Protein AF-A0A3D5VI28-F1 (afdb_monomer)

Foldseek 3Di:
DVVVVQVPDPDDDPDPPVVVVVQVVVLVVVLVVLVVVLVVQLVVLVVVLVVCVVVVNDDPVRSVVSNVVSVVVSVVSVVVSVVDDRPDD

Mean predicted aligned error: 9.63 Å

Solvent-accessible surface area (backbone atoms only — not comparable to full-atom values): 5332 Å² total; per-residue (Å²): 121,66,66,69,60,52,76,72,39,100,71,74,81,92,60,96,52,65,69,58,53,54,42,50,53,51,48,52,53,53,48,53,54,50,51,52,51,45,52,54,50,53,53,51,50,51,52,51,49,54,51,28,45,76,66,72,75,42,54,72,70,62,46,49,54,52,50,56,52,48,52,52,51,45,51,55,59,55,53,54,60,77,71,62,71,78,84,84,125

Sequence (89 aa):
GTDAAIETADLTLMSDDLDRLIGALGLGRATLANIRQNVIFAVAVVLLLVAGVLGQKVFLATGMLAHEASVMLVILNAMRLLAWKPNTR

Nearest PDB structures (foldseek):
  5gas-assembly1_S  TM=5.946E-01  e=2.666E+00  Thermus thermophilus

Secondary structure (DSSP, 8-state):
-HHHHHHT-SS---SS-HHHHHHHHHHHHHHHHHHHHHHHHHHHHHHHHHHHHHTT-S-HHHHHHHHHHHHHHHHHHHHGGGG------

Radius of gyration: 20.39 Å; Cα contacts (8 Å, |Δi|>4): 32; chains: 1; bounding box: 40×34×53 Å

pLDDT: mean 79.76, std 13.04, range [46.03, 95.25]

Structure (mmCIF, N/CA/C/O backbone):
data_AF-A0A3D5VI28-F1
#
_entry.id   AF-A0A3D5VI28-F1
#
loop_
_atom_site.group_PDB
_atom_site.id
_atom_site.type_symbol
_atom_site.label_atom_id
_atom_site.label_alt_id
_atom_site.label_comp_id
_atom_site.label_asym_id
_atom_site.label_entity_id
_atom_site.label_seq_id
_atom_site.pdbx_PDB_ins_code
_atom_site.Cartn_x
_atom_site.Cartn_y
_atom_site.Cartn_z
_atom_site.occupancy
_atom_site.B_iso_or_equiv
_atom_site.auth_seq_id
_atom_site.auth_comp_id
_atom_site.auth_asym_id
_atom_site.auth_atom_id
_atom_site.pdbx_PDB_model_num
ATOM 1 N N . GLY A 1 1 ? 23.254 19.359 -30.174 1.00 48.94 1 GLY A N 1
ATOM 2 C CA . GLY A 1 1 ? 22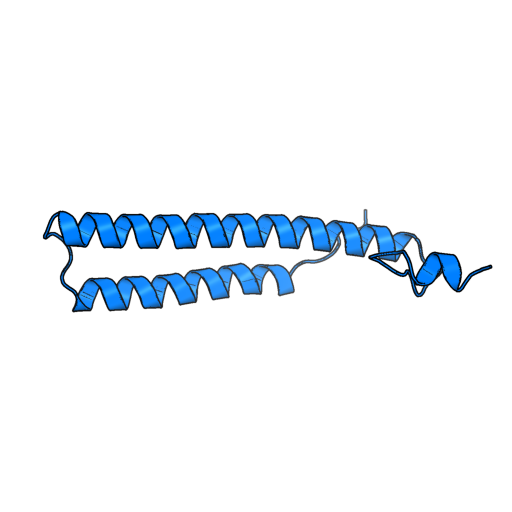.005 18.716 -30.630 1.00 48.94 1 GLY A CA 1
ATOM 3 C C . GLY A 1 1 ? 21.463 17.779 -29.571 1.00 48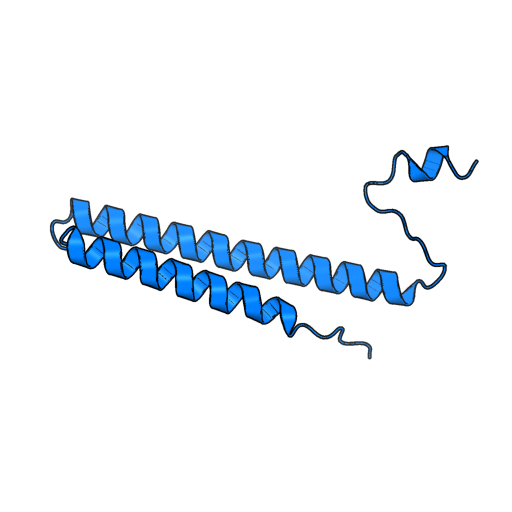.94 1 GLY A C 1
ATOM 4 O O . GLY A 1 1 ? 20.316 17.915 -29.186 1.00 48.94 1 GLY A O 1
ATOM 5 N N . THR A 1 2 ? 22.304 16.870 -29.084 1.00 58.66 2 THR A N 1
ATOM 6 C CA . THR A 1 2 ? 21.985 15.841 -28.085 1.00 58.66 2 THR A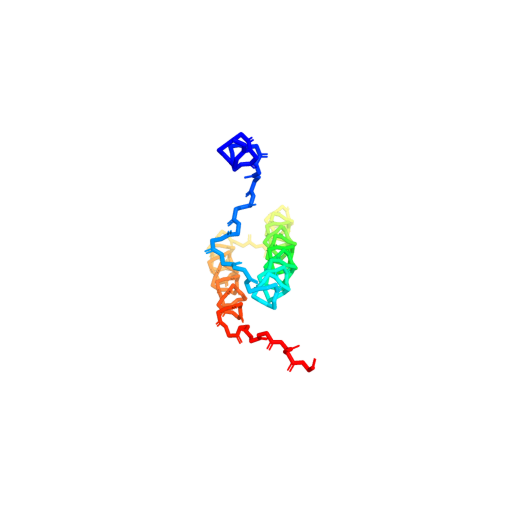 CA 1
ATOM 7 C C . THR A 1 2 ? 21.755 16.394 -26.672 1.00 58.66 2 THR A C 1
ATOM 9 O O . THR A 1 2 ? 20.818 15.960 -26.015 1.00 58.66 2 THR A O 1
ATOM 12 N N . ASP A 1 3 ? 22.516 17.405 -26.237 1.00 59.31 3 ASP A N 1
ATOM 13 C CA . ASP A 1 3 ? 22.401 17.943 -24.866 1.00 59.31 3 ASP A CA 1
ATOM 14 C C . ASP A 1 3 ? 21.038 18.588 -24.560 1.00 59.31 3 ASP A C 1
ATOM 16 O O . ASP A 1 3 ? 20.477 18.362 -23.493 1.00 59.31 3 ASP A O 1
ATOM 20 N N . ALA A 1 4 ? 20.436 19.301 -25.521 1.00 54.94 4 ALA A N 1
ATOM 21 C CA . ALA A 1 4 ? 19.131 19.948 -25.328 1.00 54.94 4 ALA A CA 1
ATOM 22 C C . ALA A 1 4 ? 17.957 18.947 -25.244 1.00 54.94 4 ALA A C 1
ATOM 24 O O . ALA A 1 4 ? 16.933 19.235 -24.624 1.00 54.94 4 ALA A O 1
ATOM 25 N N . ALA A 1 5 ? 18.099 17.768 -25.861 1.00 58.88 5 ALA A N 1
ATOM 26 C CA . ALA A 1 5 ? 17.103 16.697 -25.795 1.00 58.88 5 ALA A CA 1
ATOM 27 C C . ALA A 1 5 ? 17.217 15.867 -24.502 1.00 58.88 5 ALA A C 1
ATOM 29 O O . ALA A 1 5 ? 16.232 15.287 -24.057 1.00 58.88 5 ALA A O 1
ATOM 30 N N . ILE A 1 6 ? 18.406 15.820 -23.890 1.00 57.62 6 ILE A N 1
ATOM 31 C CA . ILE A 1 6 ? 18.672 15.125 -22.620 1.00 57.62 6 ILE A CA 1
ATOM 32 C C . ILE A 1 6 ? 18.172 15.952 -21.426 1.00 57.62 6 ILE A C 1
ATOM 34 O O . ILE A 1 6 ? 17.658 15.386 -20.468 1.00 57.62 6 ILE A O 1
ATOM 38 N N . GLU A 1 7 ? 18.270 17.282 -21.495 1.00 58.75 7 GLU A N 1
ATOM 39 C CA . GLU A 1 7 ? 17.891 18.199 -20.406 1.00 58.75 7 GLU A CA 1
ATOM 40 C C . GLU A 1 7 ? 16.369 18.316 -20.188 1.00 58.75 7 GLU A C 1
ATOM 42 O O . GLU A 1 7 ? 15.918 18.655 -19.098 1.00 58.75 7 GLU A O 1
ATOM 47 N N . THR A 1 8 ? 15.565 18.002 -21.208 1.00 57.84 8 THR A N 1
ATOM 48 C CA . THR A 1 8 ? 14.091 18.077 -21.158 1.00 57.84 8 THR A CA 1
ATOM 49 C C . THR A 1 8 ? 13.404 16.726 -20.972 1.00 57.84 8 THR A C 1
ATOM 51 O O . THR A 1 8 ? 12.182 16.675 -20.831 1.00 57.84 8 THR A O 1
ATOM 54 N N . ALA A 1 9 ? 14.158 15.626 -20.970 1.00 60.38 9 ALA A N 1
ATOM 55 C CA . ALA A 1 9 ? 13.596 14.294 -20.828 1.00 60.38 9 ALA A CA 1
ATOM 56 C C . ALA A 1 9 ? 13.580 13.859 -19.355 1.00 60.38 9 ALA A C 1
ATOM 58 O O . ALA A 1 9 ? 14.631 13.665 -18.749 1.00 60.38 9 ALA A O 1
ATOM 59 N N . ASP A 1 10 ? 12.390 13.586 -18.807 1.00 66.50 10 ASP A N 1
ATOM 60 C CA . ASP A 1 10 ? 12.223 12.961 -17.478 1.00 66.50 10 ASP A CA 1
ATOM 61 C C . ASP A 1 10 ? 12.846 11.545 -17.400 1.00 66.50 10 ASP A C 1
ATOM 63 O O . ASP A 1 10 ? 12.984 10.964 -16.322 1.00 66.50 10 ASP A O 1
ATOM 67 N N . LEU A 1 11 ? 13.213 10.971 -18.554 1.00 58.47 11 LEU A N 1
ATOM 68 C CA . LEU A 1 11 ? 13.858 9.670 -18.715 1.00 58.47 11 LEU A CA 1
ATOM 69 C C . LEU A 1 11 ? 14.922 9.743 -19.820 1.00 58.47 11 LEU A C 1
ATOM 71 O O . LEU A 1 11 ? 14.597 9.940 -20.989 1.00 58.47 11 LEU A O 1
ATOM 75 N N . THR A 1 12 ? 16.188 9.519 -19.465 1.00 59.78 12 THR A N 1
ATOM 76 C CA . THR A 1 12 ? 17.319 9.476 -20.403 1.00 59.78 12 THR A CA 1
ATOM 77 C C . THR A 1 12 ? 17.815 8.039 -20.57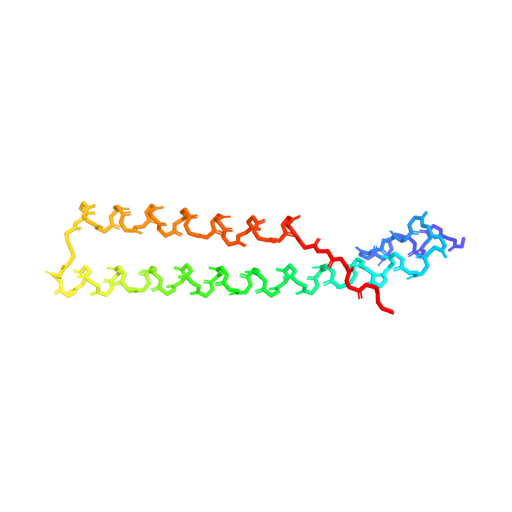4 1.00 59.78 12 THR A C 1
ATOM 79 O O . THR A 1 12 ? 18.175 7.348 -19.621 1.00 59.78 12 THR A O 1
ATOM 82 N N . LEU A 1 13 ? 17.791 7.548 -21.814 1.00 61.94 13 LEU A N 1
ATOM 83 C CA . LEU A 1 13 ? 18.265 6.212 -22.173 1.00 61.94 13 LEU A CA 1
ATOM 84 C C . LEU A 1 13 ? 19.781 6.250 -22.384 1.00 61.94 13 LEU A C 1
ATOM 86 O O . LEU A 1 13 ? 20.254 6.808 -23.366 1.00 61.94 13 LEU A O 1
ATOM 90 N N . MET A 1 14 ? 20.549 5.644 -21.473 1.00 65.31 14 MET A N 1
ATOM 91 C CA . MET A 1 14 ? 22.017 5.551 -21.587 1.00 65.31 14 MET A CA 1
ATOM 92 C C . MET A 1 14 ? 22.493 4.453 -22.558 1.00 65.31 14 MET A C 1
ATOM 94 O O . MET A 1 14 ? 23.690 4.185 -22.640 1.00 65.31 14 MET A O 1
ATOM 98 N N . SER A 1 15 ? 21.589 3.741 -23.237 1.00 60.53 15 SER A N 1
ATOM 99 C CA . SER A 1 15 ? 21.930 2.573 -24.059 1.00 60.53 15 SER A CA 1
ATOM 100 C C . SER A 1 15 ? 21.020 2.487 -25.284 1.00 60.53 15 SER A C 1
ATOM 102 O O . SER A 1 15 ? 19.807 2.609 -25.134 1.00 60.53 15 SER A O 1
ATOM 104 N N . ASP A 1 16 ? 21.583 2.179 -26.456 1.00 61.62 16 ASP A N 1
ATOM 105 C CA . ASP A 1 16 ? 20.860 1.926 -27.725 1.00 61.62 16 ASP A CA 1
ATOM 106 C C . ASP A 1 16 ? 20.007 0.632 -27.714 1.00 61.62 16 ASP A C 1
ATOM 108 O O . ASP A 1 16 ? 19.478 0.193 -28.733 1.00 61.62 16 ASP A O 1
ATOM 112 N N . ASP A 1 17 ? 19.860 0.005 -26.547 1.00 64.94 17 ASP A N 1
ATOM 113 C CA . ASP A 1 17 ? 19.241 -1.302 -26.350 1.00 64.94 17 ASP A CA 1
ATOM 114 C C . ASP A 1 17 ? 17.741 -1.118 -26.049 1.00 64.94 17 ASP A C 1
ATOM 116 O O . ASP A 1 17 ? 17.299 -1.077 -24.894 1.00 64.94 17 ASP A O 1
ATOM 120 N N . LEU A 1 18 ? 16.944 -0.953 -27.109 1.00 67.38 18 LEU A N 1
ATOM 121 C CA . LEU A 1 18 ? 15.498 -0.689 -27.039 1.00 67.38 18 LEU A CA 1
ATOM 122 C C . LEU A 1 18 ? 14.729 -1.775 -26.253 1.00 67.38 18 LEU A C 1
ATOM 124 O O . LEU A 1 18 ? 13.708 -1.493 -25.624 1.00 67.38 18 LEU A O 1
ATOM 128 N N . ASP A 1 19 ? 15.262 -2.995 -26.188 1.00 69.38 19 ASP A N 1
ATOM 129 C CA . ASP A 1 19 ? 14.703 -4.095 -25.393 1.00 69.38 19 ASP A CA 1
ATOM 130 C C . ASP A 1 19 ? 14.776 -3.833 -23.878 1.00 69.38 19 ASP A C 1
ATOM 132 O O . ASP A 1 19 ? 13.859 -4.181 -23.122 1.00 69.38 19 ASP A O 1
ATOM 136 N N . ARG A 1 20 ? 15.820 -3.137 -23.408 1.00 68.25 20 ARG A N 1
ATOM 137 C CA . ARG A 1 20 ? 15.943 -2.735 -21.996 1.00 68.25 20 ARG A CA 1
ATOM 138 C C . ARG A 1 20 ? 14.941 -1.647 -21.628 1.00 68.25 20 ARG A C 1
ATOM 140 O O . ARG A 1 20 ? 14.450 -1.639 -20.497 1.00 68.25 20 ARG A O 1
ATOM 147 N N . LEU A 1 21 ? 14.589 -0.774 -22.576 1.00 74.12 21 LEU A N 1
ATOM 148 C CA . LEU A 1 21 ? 13.540 0.233 -22.394 1.00 74.12 21 LEU A CA 1
ATOM 149 C C . LEU A 1 21 ? 12.174 -0.426 -22.165 1.00 74.12 21 LEU A C 1
ATOM 151 O O . LEU A 1 21 ? 11.450 -0.043 -21.245 1.00 74.12 21 LEU A O 1
ATOM 155 N N . ILE A 1 22 ? 11.835 -1.448 -22.956 1.00 75.25 22 ILE A N 1
ATOM 156 C CA . ILE A 1 22 ? 10.578 -2.197 -22.803 1.00 75.25 22 ILE A CA 1
ATOM 157 C C . ILE A 1 22 ? 10.525 -2.874 -21.423 1.00 75.25 22 ILE A C 1
ATOM 159 O O . ILE A 1 22 ? 9.502 -2.802 -20.735 1.00 75.25 22 ILE A O 1
ATOM 163 N N . GLY A 1 23 ? 11.642 -3.457 -20.971 1.00 76.94 23 GLY A N 1
ATOM 164 C CA . GLY A 1 23 ? 11.777 -4.016 -19.623 1.00 76.94 23 GLY A CA 1
ATOM 165 C C . GLY A 1 23 ? 11.584 -2.977 -18.510 1.00 76.94 23 GLY A C 1
ATOM 166 O O . GLY A 1 23 ? 10.820 -3.217 -17.573 1.00 76.94 23 GLY A O 1
ATOM 167 N N . ALA A 1 24 ? 12.211 -1.804 -18.626 1.00 79.44 24 ALA A N 1
ATOM 168 C CA . ALA A 1 24 ? 12.099 -0.720 -17.648 1.00 79.44 24 ALA A CA 1
ATOM 169 C C . ALA A 1 24 ? 10.673 -0.147 -17.561 1.00 79.44 24 ALA A C 1
ATOM 171 O O . ALA A 1 24 ? 10.160 0.078 -16.463 1.00 79.44 24 ALA A O 1
ATOM 172 N N . LEU A 1 25 ? 9.988 0.020 -18.697 1.00 81.94 25 LEU A N 1
ATOM 173 C CA . LEU A 1 25 ? 8.580 0.431 -18.735 1.00 81.94 25 LEU A CA 1
ATOM 174 C C . LEU A 1 25 ? 7.658 -0.631 -18.117 1.00 81.94 25 LEU A C 1
ATOM 176 O O . LEU A 1 25 ? 6.712 -0.293 -17.399 1.00 81.94 25 LEU A O 1
ATOM 180 N N . GLY A 1 26 ? 7.941 -1.914 -18.362 1.00 83.75 26 GLY A N 1
ATOM 181 C CA . GLY A 1 26 ? 7.240 -3.033 -17.731 1.00 83.75 26 GLY A CA 1
ATOM 182 C C . GLY A 1 26 ? 7.385 -3.026 -16.208 1.00 83.75 26 GLY A C 1
ATOM 183 O O . GLY A 1 26 ? 6.385 -3.157 -15.496 1.00 83.75 26 GLY A O 1
ATOM 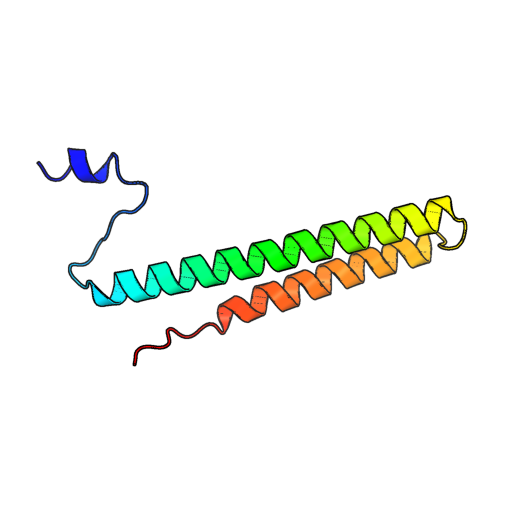184 N N . LEU A 1 27 ? 8.604 -2.795 -15.712 1.00 85.25 27 LEU A N 1
ATOM 185 C CA . LEU A 1 27 ? 8.878 -2.656 -14.284 1.00 85.25 27 LEU A CA 1
ATOM 186 C C . LEU A 1 27 ? 8.151 -1.440 -13.709 1.00 85.25 27 LEU A C 1
ATOM 188 O O . LEU A 1 27 ? 7.445 -1.578 -12.718 1.00 85.25 27 LEU A O 1
ATOM 192 N N . GLY A 1 28 ? 8.238 -0.276 -14.359 1.00 84.81 28 GLY A N 1
ATOM 193 C CA . GLY A 1 28 ? 7.550 0.945 -13.931 1.00 84.81 28 GLY A CA 1
ATOM 194 C C . GLY A 1 28 ? 6.039 0.748 -13.769 1.00 84.81 28 GLY A C 1
ATOM 195 O O . GLY A 1 28 ? 5.467 1.132 -12.748 1.00 84.81 28 GLY A O 1
ATOM 196 N N . ARG A 1 29 ? 5.389 0.060 -14.717 1.00 86.81 29 ARG A N 1
ATOM 197 C CA . ARG A 1 29 ? 3.962 -0.298 -14.613 1.00 86.81 29 ARG A CA 1
ATOM 198 C C . ARG A 1 29 ? 3.674 -1.227 -13.432 1.00 86.81 29 ARG A C 1
ATOM 200 O O . ARG A 1 29 ? 2.688 -1.014 -12.725 1.00 86.81 29 ARG A O 1
ATOM 207 N N . ALA A 1 30 ? 4.518 -2.232 -13.200 1.00 87.25 30 ALA A N 1
ATOM 208 C CA . ALA A 1 30 ? 4.383 -3.128 -12.052 1.00 87.25 30 ALA A CA 1
ATOM 209 C C . ALA A 1 30 ? 4.583 -2.386 -10.718 1.00 87.25 30 ALA A C 1
ATOM 211 O O . ALA A 1 30 ? 3.830 -2.611 -9.769 1.00 87.25 30 ALA A O 1
ATOM 212 N N . THR A 1 31 ? 5.526 -1.444 -10.669 1.00 89.31 31 THR A N 1
ATOM 213 C CA . THR A 1 31 ? 5.763 -0.560 -9.524 1.00 89.31 31 THR A CA 1
ATOM 214 C C . THR A 1 31 ? 4.533 0.289 -9.223 1.00 89.31 31 THR A C 1
ATOM 216 O O . THR A 1 31 ? 4.055 0.287 -8.092 1.00 89.31 31 THR A O 1
ATOM 219 N N . LEU A 1 32 ? 3.965 0.958 -10.232 1.00 90.06 32 LEU A N 1
ATOM 220 C CA . LEU A 1 32 ? 2.740 1.755 -10.097 1.00 90.06 32 LEU A CA 1
ATOM 221 C C . LEU A 1 32 ? 1.558 0.916 -9.597 1.00 90.06 32 LEU A C 1
ATOM 223 O O . LEU A 1 32 ? 0.815 1.354 -8.717 1.00 90.06 32 LEU A O 1
ATOM 227 N N . ALA A 1 33 ? 1.399 -0.306 -10.111 1.00 89.44 33 ALA A N 1
ATOM 228 C CA . ALA A 1 33 ? 0.372 -1.226 -9.634 1.00 89.44 33 ALA A CA 1
ATOM 229 C C . ALA A 1 33 ? 0.575 -1.600 -8.155 1.00 89.44 33 ALA A C 1
ATOM 231 O O . ALA A 1 33 ? -0.391 -1.586 -7.389 1.00 89.44 33 ALA A O 1
ATOM 232 N N . ASN A 1 34 ? 1.816 -1.874 -7.740 1.00 89.31 34 ASN A N 1
ATOM 233 C CA . ASN A 1 34 ? 2.137 -2.206 -6.353 1.00 89.31 34 ASN A CA 1
ATOM 234 C C . ASN A 1 34 ? 1.914 -1.012 -5.406 1.00 89.31 34 ASN A C 1
ATOM 236 O O . ASN A 1 34 ? 1.282 -1.150 -4.361 1.00 89.31 34 ASN A O 1
ATOM 240 N N . ILE A 1 35 ? 2.337 0.192 -5.811 1.00 90.06 35 ILE A N 1
ATOM 241 C CA . ILE A 1 35 ? 2.078 1.433 -5.066 1.00 90.06 35 ILE A CA 1
ATOM 242 C C . ILE A 1 35 ? 0.573 1.618 -4.861 1.00 90.06 35 ILE A C 1
ATOM 244 O O . ILE A 1 35 ? 0.133 1.864 -3.739 1.00 90.06 35 ILE A O 1
ATOM 248 N N . ARG A 1 36 ? -0.234 1.446 -5.916 1.00 91.50 36 ARG A N 1
ATOM 249 C CA . ARG A 1 36 ? -1.690 1.608 -5.818 1.00 91.50 36 ARG A CA 1
ATOM 250 C C . ARG A 1 36 ? -2.307 0.629 -4.818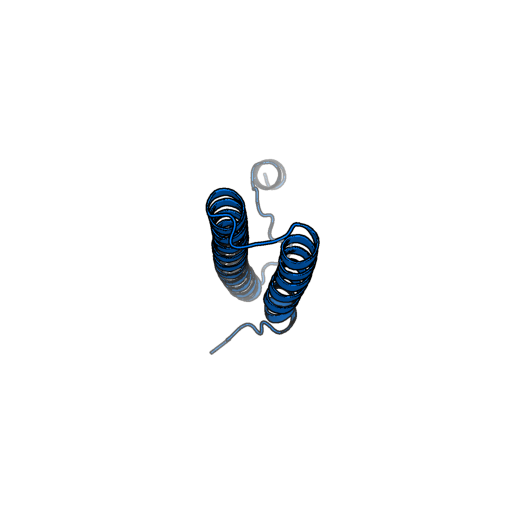 1.00 91.50 36 ARG A C 1
ATOM 252 O O . ARG A 1 36 ? -3.170 1.028 -4.043 1.00 91.50 36 ARG A O 1
ATOM 259 N N . GLN A 1 37 ? -1.858 -0.627 -4.810 1.00 90.62 37 GLN A N 1
ATOM 260 C CA . GLN A 1 37 ? -2.308 -1.642 -3.850 1.00 90.62 37 GLN A CA 1
ATOM 261 C C . GLN A 1 37 ? -1.937 -1.270 -2.411 1.00 90.62 37 GLN A C 1
ATOM 263 O O . GLN A 1 37 ? -2.801 -1.299 -1.537 1.00 90.62 37 GLN A O 1
ATOM 268 N N . ASN A 1 38 ? -0.688 -0.859 -2.180 1.00 91.38 38 ASN A N 1
ATOM 269 C CA . ASN A 1 38 ? -0.206 -0.457 -0.859 1.00 91.38 38 ASN A CA 1
ATOM 270 C C . ASN A 1 38 ? -0.976 0.744 -0.307 1.00 91.38 38 ASN A C 1
ATOM 272 O O . ASN A 1 38 ? -1.392 0.726 0.848 1.00 91.38 38 ASN A O 1
ATOM 276 N N . VAL A 1 39 ? -1.210 1.765 -1.137 1.00 92.19 39 VAL A N 1
ATOM 277 C CA . VAL A 1 39 ? -1.960 2.964 -0.735 1.00 92.19 39 VAL A CA 1
ATOM 278 C C . VAL A 1 39 ? -3.407 2.613 -0.396 1.00 92.19 39 VAL A C 1
ATOM 280 O O . VAL A 1 39 ? -3.892 3.012 0.659 1.00 92.19 39 VAL A O 1
ATOM 283 N N . ILE A 1 40 ? -4.086 1.831 -1.243 1.00 95.25 40 ILE A N 1
ATOM 284 C CA . ILE A 1 40 ? -5.466 1.398 -0.974 1.00 95.25 40 ILE A CA 1
ATOM 285 C C . ILE A 1 40 ? -5.535 0.612 0.340 1.00 95.25 40 ILE A C 1
ATOM 287 O O . ILE A 1 40 ? -6.412 0.873 1.161 1.00 95.25 40 ILE A O 1
ATOM 291 N N . PHE A 1 41 ? -4.603 -0.316 0.560 1.00 93.12 41 PHE A N 1
ATOM 292 C CA . PHE A 1 41 ? -4.556 -1.121 1.776 1.00 93.12 41 PHE A CA 1
ATOM 293 C C . PHE A 1 41 ? -4.309 -0.267 3.027 1.00 93.12 41 PHE A C 1
ATOM 295 O O . PHE A 1 41 ? -5.054 -0.377 3.999 1.00 93.12 41 PHE A O 1
ATOM 302 N N . ALA A 1 42 ? -3.313 0.622 2.994 1.00 90.56 42 ALA A N 1
ATOM 303 C CA . ALA A 1 42 ? -2.990 1.498 4.117 1.00 90.56 42 ALA A CA 1
ATOM 304 C C . ALA A 1 42 ? -4.175 2.403 4.491 1.00 90.56 42 ALA A C 1
ATOM 306 O O . ALA A 1 42 ? -4.548 2.486 5.661 1.00 90.56 42 ALA A O 1
ATOM 307 N N . VAL A 1 43 ? -4.818 3.023 3.495 1.00 94.19 43 VAL A N 1
ATOM 308 C CA . VAL A 1 43 ? -6.010 3.857 3.708 1.00 94.19 43 VAL A CA 1
ATOM 309 C C . VAL A 1 43 ? -7.156 3.033 4.296 1.00 94.19 43 VAL A C 1
ATOM 311 O O . VAL A 1 43 ? -7.792 3.474 5.252 1.00 94.19 43 VAL A O 1
ATOM 314 N N . ALA A 1 44 ? -7.399 1.823 3.786 1.00 93.81 44 ALA A N 1
ATOM 315 C CA . ALA A 1 44 ? -8.446 0.947 4.304 1.00 93.81 44 ALA A CA 1
ATOM 316 C C . ALA A 1 44 ? -8.225 0.582 5.781 1.00 93.81 44 ALA A C 1
ATOM 318 O O . ALA A 1 44 ? -9.169 0.641 6.570 1.00 93.81 44 ALA A O 1
ATOM 319 N N . VAL A 1 45 ? -6.989 0.258 6.174 1.00 92.56 45 VAL A N 1
ATOM 320 C CA . VAL A 1 45 ? -6.651 -0.056 7.571 1.00 92.56 45 VAL A CA 1
ATOM 321 C C . VAL A 1 45 ? -6.866 1.153 8.476 1.00 92.56 45 VAL A C 1
ATOM 323 O O . VAL A 1 45 ? -7.491 1.020 9.527 1.00 92.56 45 VAL A O 1
ATOM 326 N N . VAL A 1 46 ? -6.402 2.338 8.070 1.00 91.19 46 VAL A N 1
ATOM 327 C CA . VAL A 1 46 ? -6.596 3.569 8.852 1.00 91.19 46 VAL A CA 1
ATOM 328 C C . VAL A 1 46 ? -8.085 3.861 9.044 1.00 91.19 46 VAL A C 1
ATOM 330 O O . VAL A 1 46 ? -8.512 4.121 10.167 1.00 91.19 46 VAL A O 1
ATOM 333 N N . LEU A 1 47 ? -8.893 3.754 7.985 1.00 93.25 47 LEU A N 1
ATOM 334 C CA . LEU A 1 47 ? -10.340 3.965 8.073 1.00 93.25 47 LEU A CA 1
ATOM 335 C C . LEU A 1 47 ? -11.015 2.950 9.005 1.00 93.25 47 LEU A C 1
ATOM 337 O O . LEU A 1 47 ? -11.858 3.337 9.815 1.00 93.25 47 LEU A O 1
ATOM 341 N N . LEU A 1 48 ? -10.623 1.673 8.939 1.00 89.94 48 LEU A N 1
ATOM 342 C CA . LEU A 1 48 ? -11.123 0.625 9.834 1.00 89.94 48 LEU A CA 1
ATOM 343 C C . LEU A 1 48 ? -10.776 0.899 11.300 1.00 89.94 48 LEU A C 1
ATOM 345 O O . LEU A 1 48 ? -11.638 0.758 12.168 1.00 89.94 48 LEU A O 1
ATOM 349 N N . LEU A 1 49 ? -9.537 1.307 11.581 1.00 88.19 49 LEU A N 1
ATOM 350 C CA . LEU A 1 49 ? -9.095 1.627 12.937 1.00 88.19 49 LEU A CA 1
ATOM 351 C C . LEU A 1 49 ? -9.837 2.843 13.494 1.00 88.19 49 LEU A C 1
ATOM 353 O O . LEU A 1 49 ? -10.353 2.776 14.608 1.00 88.19 49 LEU A O 1
ATOM 357 N N . VAL A 1 50 ? -9.962 3.919 12.712 1.00 88.38 50 VAL A N 1
ATOM 358 C CA . VAL A 1 50 ? -10.714 5.118 13.114 1.00 88.38 50 VAL A CA 1
ATOM 359 C C . VAL A 1 50 ? -12.181 4.775 13.380 1.00 88.38 50 VAL A C 1
ATOM 361 O O . VAL A 1 50 ? -12.707 5.128 14.435 1.00 88.38 50 VAL A O 1
ATOM 364 N N . ALA A 1 51 ? -12.834 4.026 12.486 1.00 89.06 51 ALA A N 1
ATOM 365 C CA . ALA A 1 51 ? -14.212 3.582 12.687 1.00 89.06 51 ALA A CA 1
ATOM 366 C C . ALA A 1 51 ? -14.364 2.688 13.934 1.00 89.06 51 ALA A C 1
ATOM 368 O O . ALA A 1 51 ? -15.336 2.819 14.677 1.00 89.06 51 ALA A O 1
ATOM 369 N N . GLY A 1 52 ? -13.394 1.808 14.198 1.00 86.62 52 GLY A N 1
ATOM 370 C CA . GLY A 1 52 ? -13.375 0.939 15.375 1.00 86.62 52 GLY A CA 1
ATOM 371 C C . GLY A 1 52 ? -13.217 1.695 16.697 1.00 86.62 52 GLY A C 1
ATOM 372 O O . GLY A 1 52 ? -13.878 1.349 17.680 1.00 86.62 52 GLY A O 1
ATOM 373 N N . VAL A 1 53 ? -12.394 2.747 16.716 1.00 86.12 53 VAL A N 1
ATOM 374 C CA . VAL A 1 53 ? -12.215 3.632 17.879 1.00 86.12 53 VAL A CA 1
ATOM 375 C C . VAL A 1 53 ? -13.478 4.461 18.132 1.00 86.12 53 VAL A C 1
ATOM 377 O O . VAL A 1 53 ? -13.969 4.504 19.263 1.00 86.12 53 VAL A O 1
ATOM 380 N N . LEU A 1 54 ? -14.059 5.059 17.084 1.00 86.38 54 LEU A N 1
ATOM 381 C CA . LEU A 1 54 ? -15.315 5.818 17.184 1.00 86.38 54 LEU A CA 1
ATOM 382 C C . LEU A 1 54 ? -16.490 4.936 17.626 1.00 86.38 54 LEU A C 1
ATOM 384 O O . LEU A 1 54 ? -17.332 5.370 18.405 1.00 86.38 54 LEU A O 1
ATOM 388 N N . GLY A 1 55 ? -16.520 3.678 17.180 1.00 86.94 55 GLY A N 1
ATOM 389 C CA . GLY A 1 55 ? -17.506 2.684 17.600 1.00 86.94 55 GLY A CA 1
ATOM 390 C C . GLY A 1 55 ? -17.254 2.063 18.978 1.00 86.94 55 GLY A C 1
ATOM 391 O O . GLY A 1 55 ? -17.991 1.151 19.343 1.00 86.94 55 GLY A O 1
ATOM 392 N N . GLN A 1 56 ? -16.220 2.494 19.716 1.00 79.94 56 GLN A N 1
ATOM 393 C CA . GLN A 1 56 ? -15.811 1.941 21.022 1.00 79.94 56 GLN A CA 1
ATOM 394 C C . GLN A 1 56 ? -15.552 0.418 21.003 1.00 79.94 56 GLN A C 1
ATOM 396 O O . GLN A 1 56 ? -15.640 -0.253 22.029 1.00 79.94 56 GLN A O 1
ATOM 401 N N . LYS A 1 57 ? -15.225 -0.146 19.831 1.00 74.19 57 LYS A N 1
ATOM 402 C CA . LYS A 1 57 ? -14.927 -1.578 19.643 1.00 74.19 57 LYS A CA 1
ATOM 403 C C . LYS A 1 57 ? -13.430 -1.887 19.681 1.00 74.19 57 LYS A C 1
ATOM 405 O O . LYS A 1 57 ? -13.058 -3.051 19.794 1.00 74.19 57 LYS A O 1
ATOM 410 N N . VAL A 1 58 ? -12.579 -0.868 19.553 1.00 75.06 58 VAL A N 1
ATOM 411 C CA . VAL A 1 58 ? -11.118 -1.006 19.507 1.00 75.06 58 VAL A CA 1
ATOM 412 C C . VAL A 1 58 ? -10.491 -0.210 20.645 1.00 75.06 58 VAL A C 1
ATOM 414 O O . VAL A 1 58 ? -10.663 1.004 20.731 1.00 75.06 58 VAL A O 1
ATOM 417 N N . PHE A 1 59 ? -9.727 -0.895 21.497 1.00 78.75 59 PHE A N 1
ATOM 418 C CA . PHE A 1 59 ? -8.893 -0.260 22.516 1.00 78.75 59 PHE A CA 1
ATOM 419 C C . PHE A 1 59 ? -7.575 0.219 21.897 1.00 78.75 59 PHE A C 1
ATOM 421 O O . PHE A 1 59 ? -7.051 -0.410 20.972 1.00 78.75 59 PHE A O 1
ATOM 428 N N . LEU A 1 60 ? -7.008 1.304 22.435 1.00 79.75 60 LEU A N 1
ATOM 429 C CA . LEU A 1 60 ? -5.796 1.945 21.903 1.00 79.75 60 LEU A CA 1
ATOM 430 C C . LEU A 1 60 ? -4.628 0.958 21.717 1.00 79.75 60 LEU A C 1
ATOM 432 O O . LEU A 1 60 ? -3.979 0.974 20.675 1.00 79.75 60 LEU A O 1
ATOM 436 N N . ALA A 1 61 ? -4.417 0.048 22.674 1.00 83.88 61 ALA A N 1
ATOM 437 C CA . ALA A 1 61 ? -3.351 -0.955 22.608 1.00 83.88 61 ALA A CA 1
ATOM 438 C C . ALA A 1 61 ? -3.521 -1.931 21.427 1.00 83.88 61 ALA A C 1
ATOM 440 O O . ALA A 1 61 ? -2.594 -2.149 20.651 1.00 83.88 61 ALA A O 1
ATOM 441 N N . THR A 1 62 ? -4.724 -2.479 21.239 1.00 83.06 62 THR A N 1
ATOM 442 C CA . THR A 1 62 ? -5.024 -3.373 20.108 1.00 83.06 62 THR A CA 1
ATOM 443 C C . THR A 1 62 ? -4.990 -2.650 18.762 1.00 83.06 62 THR A C 1
ATOM 445 O O . THR A 1 62 ? -4.568 -3.235 17.767 1.00 83.06 62 THR A O 1
ATOM 448 N N . GLY A 1 63 ? -5.390 -1.375 18.723 1.00 84.69 63 GLY A N 1
ATOM 449 C CA . GLY A 1 63 ? -5.328 -0.558 17.511 1.00 84.69 63 GLY A CA 1
ATOM 450 C C . GLY A 1 63 ? -3.892 -0.279 17.060 1.00 84.69 63 GLY A C 1
ATOM 451 O O . GLY A 1 63 ? -3.604 -0.371 15.870 1.00 84.69 63 GLY A O 1
ATOM 452 N N . MET A 1 64 ? -2.985 -0.011 18.006 1.00 88.12 64 MET A N 1
ATOM 453 C CA . MET A 1 64 ? -1.555 0.176 17.735 1.00 88.12 64 MET A CA 1
ATOM 454 C C . MET A 1 64 ? -0.913 -1.098 17.171 1.00 88.12 64 MET A C 1
ATOM 456 O O . MET A 1 64 ? -0.279 -1.039 16.122 1.00 88.12 64 MET A O 1
ATOM 460 N N . LEU A 1 65 ? -1.156 -2.260 17.791 1.00 90.69 65 LEU A N 1
ATOM 461 C CA . LEU A 1 65 ? -0.642 -3.538 17.281 1.00 90.69 65 LEU A CA 1
ATOM 462 C C . LEU A 1 65 ? -1.156 -3.849 15.869 1.00 90.69 65 LEU A C 1
ATOM 464 O O . LEU A 1 65 ? -0.395 -4.286 15.007 1.00 90.69 65 LEU A O 1
ATOM 468 N N . ALA A 1 66 ? -2.441 -3.601 15.607 1.00 87.75 66 ALA A N 1
ATOM 469 C CA . ALA A 1 66 ? -3.016 -3.784 14.277 1.00 87.75 66 ALA A CA 1
ATOM 470 C C . ALA A 1 66 ? -2.410 -2.816 13.246 1.00 87.75 66 ALA A C 1
ATOM 472 O O . ALA A 1 66 ? -2.168 -3.205 12.101 1.00 87.75 66 ALA A O 1
ATOM 473 N N . HIS A 1 67 ? -2.123 -1.574 13.646 1.00 90.56 67 HIS A N 1
ATOM 474 C CA . HIS A 1 67 ? -1.435 -0.607 12.798 1.00 90.56 67 HIS A CA 1
ATOM 475 C C . HIS A 1 67 ? -0.017 -1.081 12.446 1.00 90.56 67 HIS A C 1
ATOM 477 O O . HIS A 1 67 ? 0.322 -1.154 11.266 1.00 90.56 67 HIS A O 1
ATOM 483 N N . GLU A 1 68 ? 0.782 -1.493 13.429 1.00 93.19 68 GLU A N 1
ATOM 484 C CA . GLU A 1 68 ? 2.148 -1.989 13.204 1.00 93.19 68 GLU A CA 1
ATOM 485 C C . GLU A 1 68 ? 2.178 -3.248 12.323 1.00 93.19 68 GLU A C 1
ATOM 487 O O . GLU A 1 68 ? 2.961 -3.330 11.372 1.00 93.19 68 GLU A O 1
ATOM 492 N N . ALA A 1 69 ? 1.263 -4.194 12.559 1.00 91.88 69 ALA A N 1
ATOM 493 C CA . ALA A 1 69 ? 1.110 -5.382 11.721 1.00 91.88 69 ALA A CA 1
ATOM 494 C C . ALA A 1 69 ? 0.749 -5.025 10.267 1.00 91.88 69 ALA A C 1
ATOM 496 O O . ALA A 1 69 ? 1.242 -5.648 9.324 1.00 91.88 69 ALA A O 1
ATOM 497 N N . SER A 1 70 ? -0.073 -3.991 10.060 1.00 90.06 70 SER A N 1
ATOM 498 C CA . SER A 1 70 ? -0.426 -3.531 8.715 1.00 90.06 70 SER A CA 1
ATOM 499 C C . SER A 1 70 ? 0.771 -2.950 7.958 1.00 90.06 70 SER A C 1
ATOM 501 O O . SER A 1 70 ? 0.925 -3.218 6.767 1.00 90.06 70 SER A O 1
ATOM 503 N N . VAL A 1 71 ? 1.665 -2.234 8.648 1.00 92.62 71 VAL A N 1
ATOM 504 C CA . VAL A 1 71 ? 2.898 -1.704 8.050 1.00 92.62 71 VAL A CA 1
ATOM 505 C C . VAL A 1 71 ? 3.808 -2.853 7.620 1.00 92.62 71 VAL A C 1
ATOM 507 O O . VAL A 1 71 ? 4.318 -2.839 6.500 1.00 92.62 71 VAL A O 1
ATOM 510 N N . MET A 1 72 ? 3.946 -3.897 8.445 1.00 93.94 72 MET A N 1
ATOM 511 C CA . MET A 1 72 ? 4.693 -5.100 8.059 1.00 93.94 72 MET A CA 1
ATOM 512 C C . 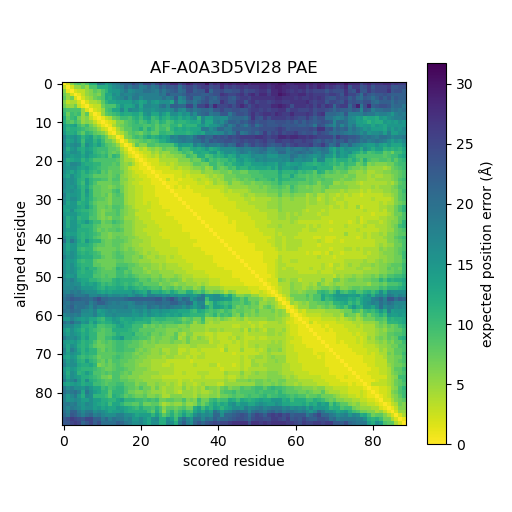MET A 1 72 ? 4.116 -5.756 6.797 1.00 93.94 72 MET A C 1
ATOM 514 O O . MET A 1 72 ? 4.876 -6.107 5.895 1.00 93.94 72 MET A O 1
ATOM 518 N N . LEU A 1 73 ? 2.789 -5.869 6.677 1.00 91.38 73 LEU A N 1
ATOM 519 C CA . LEU A 1 73 ? 2.143 -6.416 5.475 1.00 91.38 73 LEU A CA 1
ATOM 520 C C . LEU A 1 73 ? 2.422 -5.577 4.218 1.00 91.38 73 LEU A C 1
ATOM 522 O O . LEU A 1 73 ? 2.696 -6.136 3.155 1.00 91.38 73 LEU A O 1
ATOM 526 N N . VAL A 1 74 ? 2.404 -4.248 4.334 1.00 91.19 74 VAL A N 1
ATOM 527 C CA . VAL A 1 74 ? 2.751 -3.342 3.226 1.00 91.19 74 VAL A CA 1
ATOM 528 C C . VAL A 1 74 ? 4.210 -3.521 2.800 1.00 91.19 74 VAL A C 1
ATOM 530 O O . VAL A 1 74 ? 4.494 -3.579 1.603 1.00 91.19 74 VAL A O 1
ATOM 533 N N . ILE A 1 75 ? 5.134 -3.668 3.756 1.00 91.06 75 ILE A N 1
ATO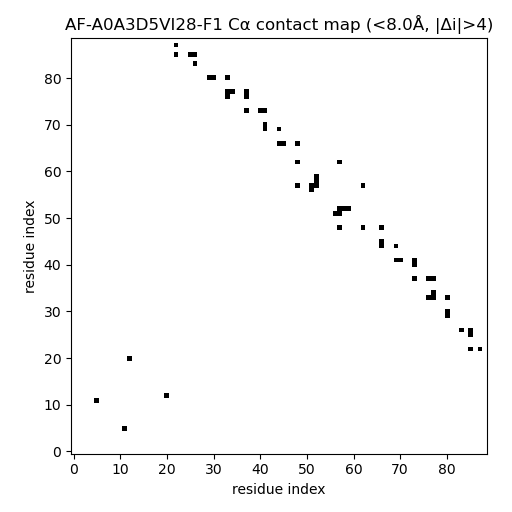M 534 C CA . ILE A 1 75 ? 6.554 -3.927 3.474 1.00 91.06 75 ILE A CA 1
ATOM 535 C C . ILE A 1 75 ? 6.724 -5.268 2.750 1.00 91.06 75 ILE A C 1
ATOM 537 O O . ILE 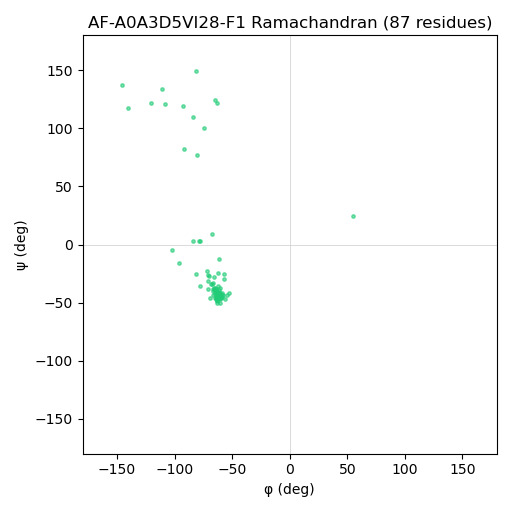A 1 75 ? 7.421 -5.334 1.736 1.00 91.06 75 ILE A O 1
ATOM 541 N N . LEU A 1 76 ? 6.047 -6.326 3.208 1.00 90.44 76 LEU A N 1
ATOM 542 C CA . LEU A 1 76 ? 6.054 -7.628 2.533 1.00 90.44 76 LEU A CA 1
ATOM 543 C C . LEU A 1 76 ? 5.550 -7.516 1.084 1.00 90.44 76 LEU A C 1
ATOM 545 O O . LEU A 1 76 ? 6.164 -8.068 0.169 1.00 90.44 76 LEU A O 1
ATOM 549 N N . ASN A 1 77 ? 4.472 -6.760 0.852 1.00 88.44 77 ASN A N 1
ATOM 550 C CA . ASN A 1 77 ? 3.941 -6.547 -0.494 1.00 88.44 77 ASN A CA 1
ATOM 551 C C . ASN A 1 77 ? 4.886 -5.701 -1.370 1.00 88.44 77 ASN A C 1
ATOM 553 O O . ASN A 1 77 ? 5.035 -5.963 -2.565 1.00 88.44 77 ASN A O 1
ATOM 557 N N . ALA A 1 78 ? 5.604 -4.738 -0.788 1.00 85.94 78 ALA A N 1
ATOM 558 C CA . ALA A 1 78 ? 6.656 -3.999 -1.484 1.00 85.94 78 ALA A CA 1
ATOM 559 C C . ALA A 1 78 ? 7.810 -4.922 -1.919 1.00 85.94 78 ALA A C 1
ATOM 561 O O . ALA A 1 78 ? 8.232 -4.870 -3.075 1.00 85.94 78 ALA A O 1
ATOM 562 N N . MET A 1 79 ? 8.262 -5.831 -1.046 1.00 87.81 79 MET A N 1
ATOM 563 C CA . MET A 1 79 ? 9.335 -6.787 -1.361 1.00 87.81 79 MET A CA 1
ATOM 564 C C . MET A 1 79 ? 8.984 -7.746 -2.503 1.00 87.81 79 MET A C 1
ATOM 566 O O . MET A 1 79 ? 9.878 -8.204 -3.211 1.00 87.81 79 MET A O 1
ATOM 570 N N . ARG A 1 80 ? 7.697 -8.006 -2.766 1.00 85.75 80 ARG A N 1
ATOM 571 C CA . ARG A 1 80 ? 7.268 -8.792 -3.935 1.00 85.75 80 ARG A CA 1
ATOM 572 C C . ARG A 1 80 ? 7.756 -8.192 -5.260 1.00 85.75 80 ARG A C 1
ATOM 574 O O . ARG A 1 80 ? 8.001 -8.936 -6.206 1.00 85.75 80 ARG A O 1
ATOM 581 N N . LEU A 1 81 ? 7.923 -6.871 -5.331 1.00 86.62 81 LEU A N 1
ATOM 582 C CA . LEU A 1 81 ? 8.436 -6.189 -6.519 1.00 86.62 81 LEU A CA 1
ATOM 583 C C . LEU A 1 81 ? 9.928 -6.465 -6.759 1.00 86.62 81 LEU A C 1
ATOM 585 O O . LEU A 1 81 ? 10.346 -6.479 -7.909 1.00 86.62 81 LEU A O 1
ATOM 589 N N . LEU A 1 82 ? 10.722 -6.760 -5.718 1.00 82.19 82 LEU A N 1
ATOM 590 C CA . LEU A 1 82 ? 12.127 -7.168 -5.892 1.00 82.19 82 LEU A CA 1
ATOM 591 C C . LEU A 1 82 ? 12.248 -8.516 -6.614 1.00 82.19 82 LEU A C 1
ATOM 593 O O . LEU A 1 82 ? 13.237 -8.765 -7.294 1.00 82.19 82 LEU A O 1
ATOM 597 N N . ALA A 1 83 ? 11.240 -9.380 -6.486 1.00 80.81 83 ALA A N 1
ATOM 598 C CA . ALA A 1 83 ? 11.178 -10.651 -7.200 1.00 80.81 83 ALA A CA 1
ATOM 599 C C . ALA A 1 83 ? 10.610 -10.515 -8.627 1.00 80.81 83 ALA A C 1
ATOM 601 O O . ALA A 1 83 ? 10.420 -11.525 -9.310 1.00 80.81 83 ALA A O 1
ATOM 602 N N . TRP A 1 84 ? 10.308 -9.293 -9.085 1.00 82.44 84 TRP A N 1
ATOM 603 C CA . TRP A 1 84 ? 9.795 -9.059 -10.429 1.00 82.44 84 TRP A CA 1
ATOM 604 C C . TRP A 1 84 ? 10.848 -9.445 -11.472 1.00 82.44 84 TRP A C 1
ATOM 606 O O . TRP A 1 84 ? 11.973 -8.947 -11.459 1.00 82.44 84 TRP A O 1
ATOM 616 N N . LYS A 1 85 ? 10.475 -10.336 -12.395 1.00 73.94 85 LYS A N 1
ATOM 617 C CA . LYS A 1 85 ? 11.277 -10.680 -13.571 1.00 73.94 85 LYS A CA 1
ATOM 618 C C . LYS A 1 85 ? 10.581 -10.161 -14.829 1.00 73.94 85 LYS A C 1
ATOM 620 O O . LYS A 1 85 ? 9.378 -10.398 -14.973 1.00 73.94 85 LYS A O 1
ATOM 625 N N . PRO A 1 86 ? 11.308 -9.506 -15.749 1.00 66.00 86 PRO A N 1
ATOM 626 C CA . PRO A 1 86 ? 10.752 -9.119 -17.034 1.00 66.00 86 PRO A CA 1
ATOM 627 C C . PRO A 1 86 ? 10.363 -10.381 -17.809 1.00 66.00 86 PRO A C 1
ATOM 629 O O . PRO A 1 86 ? 11.185 -11.267 -18.035 1.00 66.00 86 PRO A O 1
ATOM 632 N N . ASN A 1 87 ? 9.089 -10.484 -18.187 1.00 60.81 87 ASN A N 1
ATOM 633 C CA . ASN A 1 87 ? 8.599 -11.562 -19.038 1.00 60.81 87 ASN A CA 1
ATOM 634 C C . ASN A 1 87 ? 8.935 -11.231 -20.498 1.00 60.81 87 ASN A C 1
ATOM 636 O O . ASN A 1 87 ? 8.073 -10.772 -21.244 1.00 60.81 87 ASN A O 1
ATOM 640 N N . THR A 1 88 ? 10.198 -11.414 -20.878 1.00 54.88 88 THR A N 1
ATOM 641 C CA . THR A 1 88 ? 10.638 -11.435 -22.278 1.00 54.88 88 THR A CA 1
ATOM 642 C C . THR A 1 88 ? 10.194 -12.760 -22.893 1.00 54.88 88 THR A C 1
ATOM 644 O O . THR A 1 88 ? 10.793 -13.802 -22.622 1.00 54.88 88 THR A O 1
ATOM 647 N N . ARG A 1 89 ? 9.096 -12.719 -23.649 1.00 46.03 89 ARG A N 1
ATOM 648 C CA . ARG A 1 89 ? 8.748 -13.727 -24.653 1.00 46.03 89 ARG A CA 1
ATOM 649 C C . ARG A 1 89 ? 9.028 -13.153 -26.025 1.00 46.03 89 ARG A C 1
ATOM 651 O O . ARG A 1 89 ? 8.734 -11.949 -26.187 1.00 46.03 89 ARG A O 1
#